Protein AF-A0A382MDG2-F1 (afdb_monomer_lite)

Structure (mmCIF, N/CA/C/O backbone):
data_AF-A0A382MDG2-F1
#
_entry.id   AF-A0A382MDG2-F1
#
loop_
_atom_site.group_PDB
_atom_site.id
_atom_site.type_symbol
_atom_site.label_atom_id
_atom_site.label_alt_id
_atom_site.label_comp_id
_atom_site.label_asym_id
_atom_site.label_entity_id
_atom_site.label_seq_id
_atom_site.pdbx_PDB_ins_code
_atom_site.Cartn_x
_atom_site.Cartn_y
_atom_site.Cartn_z
_atom_site.occupancy
_atom_site.B_iso_or_equiv
_atom_site.auth_seq_id
_atom_site.auth_comp_id
_atom_site.auth_asym_id
_atom_site.auth_atom_id
_atom_site.pdbx_PDB_model_num
ATOM 1 N N . MET A 1 1 ? -9.131 6.934 15.141 1.00 83.38 1 MET A N 1
ATOM 2 C CA . MET A 1 1 ? -8.946 6.100 13.939 1.00 83.38 1 MET A CA 1
ATOM 3 C C . MET A 1 1 ? -8.839 6.972 12.695 1.00 83.38 1 MET A C 1
ATOM 5 O O . MET A 1 1 ? -7.811 6.906 12.047 1.00 83.38 1 MET A O 1
ATOM 9 N N . GLU A 1 2 ? -9.783 7.887 12.468 1.00 90.56 2 GLU A N 1
ATOM 10 C CA . GLU A 1 2 ? -9.762 8.855 11.349 1.00 90.56 2 GLU A CA 1
ATOM 11 C C . GLU A 1 2 ? -8.458 9.671 11.222 1.00 90.56 2 GLU A C 1
ATOM 13 O O . GLU A 1 2 ? -7.928 9.832 10.131 1.00 90.56 2 GLU A O 1
ATOM 18 N N . SER A 1 3 ? -7.885 10.148 12.336 1.00 93.62 3 SER A N 1
ATOM 19 C CA . SER A 1 3 ? -6.603 10.883 12.307 1.00 93.62 3 SER A CA 1
ATOM 20 C C . SER A 1 3 ? -5.432 10.030 11.790 1.00 93.62 3 SER A C 1
ATOM 22 O O . SER A 1 3 ? -4.574 10.530 11.069 1.00 93.62 3 SER A O 1
ATOM 24 N N . LEU A 1 4 ? -5.417 8.732 12.113 1.00 91.75 4 LEU A N 1
ATOM 25 C CA . LEU A 1 4 ? -4.382 7.813 11.637 1.00 91.75 4 LEU A CA 1
ATOM 26 C C . LEU A 1 4 ? -4.569 7.502 10.150 1.00 91.75 4 LEU A C 1
ATOM 28 O O . LEU A 1 4 ? -3.607 7.534 9.397 1.00 91.75 4 LEU A O 1
ATOM 32 N N . GLU A 1 5 ? -5.804 7.250 9.724 1.00 94.06 5 GLU A N 1
ATOM 33 C CA . GLU A 1 5 ? -6.152 7.062 8.313 1.00 94.06 5 GLU A CA 1
ATOM 34 C C . GLU A 1 5 ? -5.709 8.257 7.460 1.00 94.06 5 GLU A C 1
ATOM 36 O O . GLU A 1 5 ? -5.001 8.084 6.473 1.00 94.06 5 GLU A O 1
ATOM 41 N N . ALA A 1 6 ? -6.019 9.481 7.897 1.00 95.81 6 ALA A N 1
ATOM 42 C CA . ALA A 1 6 ? -5.591 10.696 7.211 1.00 95.81 6 ALA A CA 1
ATOM 43 C C . ALA A 1 6 ? -4.059 10.824 7.132 1.00 95.81 6 ALA A C 1
ATOM 45 O O . ALA A 1 6 ? -3.531 11.246 6.105 1.00 95.81 6 ALA A O 1
ATOM 46 N N . GLN A 1 7 ? -3.335 10.443 8.191 1.00 95.94 7 GLN A N 1
ATOM 47 C CA . GLN A 1 7 ? -1.868 10.432 8.191 1.00 95.94 7 GLN A CA 1
ATOM 48 C C . GLN A 1 7 ? -1.295 9.398 7.218 1.00 95.94 7 GLN A C 1
ATOM 50 O O . GLN A 1 7 ? -0.331 9.695 6.518 1.00 95.94 7 GLN A O 1
ATOM 55 N N . LEU A 1 8 ? -1.888 8.205 7.154 1.00 94.06 8 LEU A N 1
ATOM 56 C CA . LEU A 1 8 ? -1.462 7.145 6.242 1.00 94.06 8 LEU A CA 1
ATOM 57 C C . LEU A 1 8 ? -1.743 7.520 4.779 1.00 94.06 8 LEU A C 1
ATOM 59 O O . LEU A 1 8 ? -0.875 7.343 3.930 1.00 94.06 8 LEU A O 1
ATOM 63 N N . LEU A 1 9 ? -2.901 8.121 4.492 1.00 95.31 9 LEU A N 1
ATOM 64 C CA . LEU A 1 9 ? -3.220 8.652 3.162 1.00 95.31 9 LEU A CA 1
ATOM 65 C C . LEU A 1 9 ? -2.268 9.786 2.759 1.00 95.31 9 LEU A C 1
ATOM 67 O O . LEU A 1 9 ? -1.792 9.815 1.629 1.00 95.31 9 LEU A O 1
ATOM 71 N N . ALA A 1 10 ? -1.938 10.691 3.686 1.00 96.50 10 ALA A N 1
ATOM 72 C CA . ALA A 1 10 ? -0.975 11.766 3.443 1.00 96.50 10 ALA A CA 1
ATOM 73 C C . ALA A 1 10 ? 0.456 11.256 3.198 1.00 96.50 10 ALA A C 1
ATOM 75 O O . ALA A 1 10 ? 1.257 11.961 2.587 1.00 96.50 10 ALA A O 1
ATOM 76 N N . ALA A 1 11 ? 0.777 10.046 3.665 1.00 95.50 11 ALA A N 1
ATOM 77 C CA . ALA A 1 11 ? 2.050 9.383 3.406 1.00 95.50 11 ALA A CA 1
ATOM 78 C C . ALA A 1 11 ? 2.125 8.710 2.020 1.00 95.50 11 ALA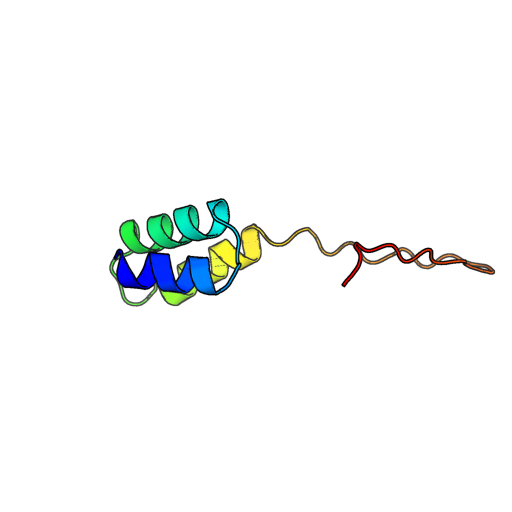 A C 1
ATOM 80 O O . ALA A 1 11 ? 3.163 8.139 1.697 1.00 95.50 11 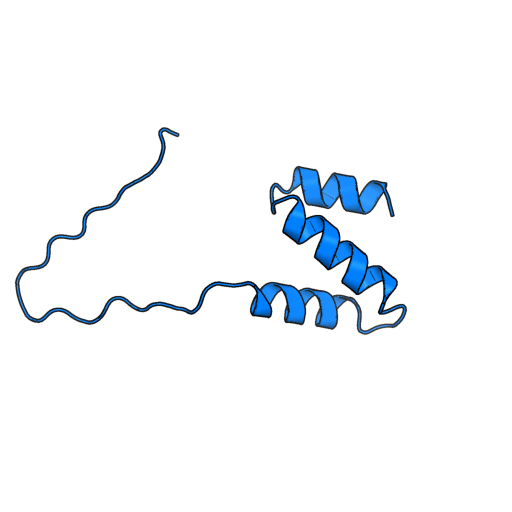ALA A O 1
ATOM 81 N N . ASP A 1 12 ? 1.055 8.776 1.218 1.00 94.31 12 ASP A N 1
ATOM 82 C CA . ASP A 1 12 ? 0.989 8.271 -0.161 1.00 94.31 12 ASP A CA 1
ATOM 83 C C . ASP A 1 12 ? 1.343 6.775 -0.308 1.00 94.31 12 ASP A C 1
ATOM 85 O O . ASP A 1 12 ? 1.992 6.340 -1.255 1.00 94.31 12 ASP A O 1
ATOM 89 N N . ILE A 1 13 ? 0.911 5.950 0.653 1.00 90.75 13 ILE A N 1
ATOM 90 C CA . ILE A 1 13 ? 1.137 4.489 0.629 1.00 90.75 13 ILE A CA 1
ATOM 91 C C . ILE A 1 13 ? 0.075 3.712 -0.176 1.00 90.75 13 ILE A C 1
ATOM 93 O O . ILE A 1 13 ? 0.145 2.485 -0.275 1.00 90.75 13 ILE A O 1
ATOM 97 N N . GLY A 1 14 ? -0.896 4.424 -0.757 1.00 92.50 14 GLY A N 1
ATOM 98 C CA . GLY A 1 14 ? -2.025 3.872 -1.508 1.00 92.50 14 GLY A CA 1
ATOM 99 C C . GLY A 1 14 ? -3.231 3.518 -0.632 1.00 92.50 14 GLY A C 1
ATOM 100 O O . GLY A 1 14 ? -3.075 2.998 0.470 1.00 92.50 14 GLY A O 1
ATOM 101 N N . ILE A 1 15 ? -4.440 3.795 -1.136 1.00 95.00 15 ILE A N 1
ATOM 102 C CA . ILE A 1 15 ? -5.704 3.645 -0.389 1.00 95.00 15 ILE A CA 1
ATOM 103 C C . ILE A 1 15 ? -5.942 2.209 0.100 1.00 95.00 15 ILE A C 1
ATOM 105 O O . ILE A 1 15 ? -6.228 2.014 1.276 1.00 95.00 15 ILE A O 1
ATOM 109 N N . ASP A 1 16 ? -5.698 1.212 -0.753 1.00 94.06 16 ASP A N 1
ATOM 110 C CA . ASP A 1 16 ? -5.878 -0.203 -0.405 1.00 94.06 16 ASP A CA 1
ATOM 111 C C . ASP A 1 16 ? -4.951 -0.620 0.753 1.00 94.06 16 ASP A C 1
ATOM 113 O O . ASP A 1 16 ? -5.355 -1.328 1.674 1.00 94.06 16 ASP A O 1
ATOM 117 N N . THR A 1 17 ? -3.708 -0.127 0.750 1.00 94.69 17 THR A N 1
ATOM 118 C CA . THR A 1 17 ? -2.736 -0.374 1.825 1.00 94.69 17 THR A CA 1
ATOM 119 C C . THR A 1 17 ? -3.180 0.270 3.139 1.00 94.69 17 THR A C 1
ATOM 121 O O . THR A 1 17 ? -2.976 -0.308 4.208 1.00 94.69 17 THR A O 1
ATOM 124 N N . VAL A 1 18 ? -3.778 1.468 3.084 1.00 95.56 18 VAL A N 1
ATOM 125 C CA . VAL A 1 18 ? -4.317 2.144 4.274 1.00 95.56 18 VAL A CA 1
ATOM 126 C C . VAL A 1 18 ? -5.438 1.315 4.894 1.00 95.56 18 VAL A C 1
ATOM 128 O O . VAL A 1 18 ? -5.384 1.040 6.095 1.00 95.56 18 VAL A O 1
ATOM 131 N N . ASP A 1 19 ? -6.410 0.885 4.091 1.00 95.06 19 ASP A N 1
ATOM 132 C CA . ASP A 1 19 ? -7.571 0.125 4.563 1.00 95.06 19 ASP A CA 1
ATOM 133 C C . ASP A 1 19 ? -7.155 -1.172 5.267 1.00 95.06 19 ASP A C 1
ATOM 135 O O . ASP A 1 19 ? -7.607 -1.461 6.378 1.00 95.06 19 ASP A O 1
ATOM 139 N N . GLU A 1 20 ? -6.217 -1.912 4.681 1.00 94.44 20 GLU A N 1
ATOM 140 C CA . GLU A 1 20 ? -5.708 -3.155 5.259 1.00 94.44 20 GLU A CA 1
ATOM 141 C C . GLU A 1 20 ? -4.911 -2.928 6.557 1.00 94.44 20 GLU A C 1
ATOM 143 O O . GLU A 1 20 ? -5.079 -3.672 7.526 1.00 94.44 20 GLU A O 1
ATOM 148 N N . ILE A 1 21 ? -4.091 -1.870 6.646 1.00 93.94 21 ILE A N 1
ATOM 149 C CA . ILE A 1 21 ? -3.388 -1.513 7.895 1.00 93.94 21 ILE A CA 1
ATOM 150 C C . ILE A 1 21 ? -4.394 -1.189 9.006 1.00 93.94 21 ILE A C 1
ATOM 152 O O . ILE A 1 21 ? -4.235 -1.631 10.149 1.00 93.94 21 ILE A O 1
ATOM 156 N N . LEU A 1 22 ? -5.445 -0.431 8.691 1.00 93.94 22 LEU A N 1
ATOM 157 C CA . LEU A 1 22 ? -6.512 -0.108 9.637 1.00 93.94 22 LEU A CA 1
ATOM 158 C C . LEU A 1 22 ? -7.259 -1.366 10.095 1.00 93.94 22 LEU A C 1
ATOM 160 O O . LEU A 1 22 ? -7.622 -1.482 11.269 1.00 93.94 22 LEU A O 1
ATOM 164 N N . ASP A 1 23 ? -7.450 -2.325 9.198 1.00 92.75 23 ASP A N 1
ATOM 165 C CA . ASP A 1 23 ? -8.032 -3.626 9.501 1.00 92.75 23 ASP A CA 1
ATOM 166 C C . ASP A 1 23 ? -7.144 -4.484 10.407 1.00 92.75 23 ASP A C 1
ATOM 168 O O . ASP A 1 23 ? -7.645 -5.077 11.368 1.00 92.75 23 ASP A O 1
ATOM 172 N N . VAL A 1 24 ? -5.826 -4.493 10.189 1.00 92.69 24 VAL A N 1
ATOM 173 C CA . VAL A 1 24 ? -4.860 -5.118 11.106 1.00 92.69 24 VAL A CA 1
ATOM 174 C C . VAL A 1 24 ? -4.984 -4.497 12.503 1.00 92.69 24 VAL A C 1
ATOM 176 O O . VAL A 1 24 ? -5.118 -5.219 13.490 1.00 92.69 24 VAL A O 1
ATOM 179 N N . ILE A 1 25 ? -5.039 -3.168 12.605 1.00 91.25 25 ILE A N 1
ATOM 180 C CA . ILE A 1 25 ? -5.171 -2.464 13.893 1.00 91.25 25 ILE A CA 1
ATOM 181 C C . ILE A 1 25 ? -6.503 -2.780 14.592 1.00 91.25 25 ILE A C 1
ATOM 183 O O . ILE A 1 25 ? -6.535 -2.915 15.813 1.00 91.25 25 ILE A O 1
ATOM 187 N N . LYS A 1 26 ? -7.611 -2.933 13.854 1.00 89.81 26 LYS A N 1
ATOM 188 C CA . LYS A 1 26 ? -8.908 -3.341 14.437 1.00 89.81 26 LYS A CA 1
ATOM 189 C C . LYS A 1 26 ? -8.879 -4.769 14.976 1.00 89.81 26 LYS A C 1
ATOM 191 O O . LYS A 1 26 ? -9.529 -5.052 15.980 1.00 89.81 26 LYS A O 1
ATOM 196 N N . ARG A 1 27 ? -8.180 -5.678 14.288 1.00 89.50 27 ARG A N 1
ATOM 197 C CA . ARG A 1 27 ? -8.137 -7.114 14.622 1.00 89.50 27 ARG A CA 1
ATOM 198 C C . ARG A 1 27 ? -7.208 -7.422 15.794 1.00 89.50 27 ARG A C 1
ATOM 200 O O . ARG A 1 27 ? -7.449 -8.391 16.511 1.00 89.50 27 ARG A O 1
ATOM 207 N N . TYR A 1 28 ? -6.174 -6.611 15.999 1.00 85.50 28 TYR A N 1
ATOM 208 C CA . TYR A 1 28 ? -5.190 -6.801 17.059 1.00 85.50 28 TYR A CA 1
ATOM 209 C C . TYR A 1 28 ? -5.213 -5.606 18.016 1.00 85.50 28 TYR A C 1
ATOM 211 O O . TYR A 1 28 ? -4.849 -4.503 17.645 1.00 85.50 28 TYR A O 1
ATOM 219 N N . SER A 1 29 ? -5.614 -5.818 19.270 1.00 67.81 29 SER A N 1
ATOM 220 C CA . SER A 1 29 ? -5.745 -4.759 20.290 1.00 67.81 29 SER A CA 1
ATOM 221 C C . SER A 1 29 ? -4.605 -4.740 21.324 1.00 67.81 29 SER A C 1
ATOM 223 O O . SER A 1 29 ? -4.745 -4.158 22.397 1.00 67.81 29 SER A O 1
ATOM 225 N N . ASN A 1 30 ? -3.495 -5.433 21.052 1.00 72.19 30 ASN A N 1
ATOM 226 C CA . ASN A 1 30 ? -2.518 -5.843 22.068 1.00 72.19 30 ASN A CA 1
ATOM 227 C C . ASN A 1 30 ? -1.109 -5.323 21.716 1.00 72.19 30 ASN A C 1
ATOM 229 O O . ASN A 1 30 ? -0.896 -4.815 20.620 1.00 72.19 30 ASN A O 1
ATOM 233 N N . ASN A 1 31 ? -0.123 -5.521 22.604 1.00 68.69 31 ASN A N 1
ATOM 234 C CA . ASN A 1 31 ? 1.284 -5.081 22.463 1.00 68.69 31 ASN A CA 1
ATOM 235 C C . ASN A 1 31 ? 2.028 -5.540 21.183 1.00 68.69 31 ASN A C 1
ATOM 237 O O . ASN A 1 31 ? 3.201 -5.222 21.027 1.00 68.69 31 ASN A O 1
ATOM 241 N N . ASP A 1 32 ? 1.379 -6.285 20.288 1.00 83.00 32 ASP A N 1
ATOM 242 C CA . ASP A 1 32 ? 1.961 -6.861 19.072 1.00 83.00 32 ASP A CA 1
ATOM 243 C C . ASP A 1 32 ? 1.476 -6.182 17.771 1.00 83.00 32 ASP A C 1
ATOM 245 O O . ASP A 1 32 ? 1.782 -6.646 16.676 1.00 83.00 32 ASP A O 1
ATOM 249 N N . ILE A 1 33 ? 0.721 -5.074 17.860 1.00 89.44 33 ILE A N 1
ATOM 250 C CA . ILE A 1 33 ? 0.199 -4.345 16.683 1.00 89.44 33 ILE A CA 1
ATOM 251 C C . ILE A 1 33 ? 1.313 -3.979 15.694 1.00 89.44 33 ILE A C 1
ATOM 253 O O . ILE A 1 33 ? 1.153 -4.183 14.493 1.00 89.44 33 ILE A O 1
ATOM 257 N N . GLU A 1 34 ? 2.450 -3.474 16.181 1.00 90.19 34 GLU A N 1
ATOM 258 C CA . GLU A 1 34 ? 3.577 -3.090 15.320 1.00 90.19 34 GLU A CA 1
ATOM 259 C C . GLU A 1 34 ? 4.109 -4.283 14.515 1.00 90.19 34 GLU A C 1
ATOM 261 O O . GLU A 1 34 ? 4.349 -4.168 13.311 1.00 90.19 34 GLU A O 1
ATOM 266 N N . SER A 1 35 ? 4.240 -5.446 15.159 1.00 93.44 35 S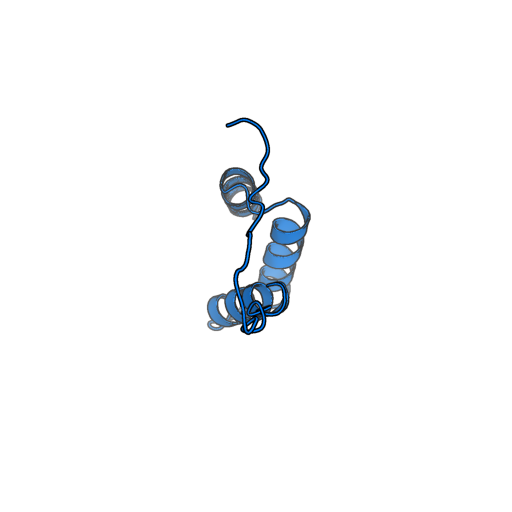ER A N 1
ATOM 267 C CA . SER A 1 35 ? 4.681 -6.675 14.499 1.00 93.44 35 SER A CA 1
ATOM 268 C C . SER A 1 35 ? 3.696 -7.100 13.413 1.00 93.44 35 SER A C 1
ATOM 270 O O . SER A 1 35 ? 4.105 -7.421 12.301 1.00 93.44 35 SER A O 1
ATOM 272 N N . LYS A 1 36 ? 2.387 -7.017 13.684 1.00 93.94 36 LYS A N 1
ATOM 273 C CA . LYS A 1 36 ? 1.348 -7.381 12.709 1.00 93.94 36 LYS A CA 1
ATOM 274 C C . LYS A 1 36 ? 1.272 -6.440 11.521 1.00 93.94 36 LYS A C 1
ATOM 276 O O . LYS A 1 36 ? 1.133 -6.910 10.395 1.00 93.94 36 LYS A O 1
ATOM 281 N N . ILE A 1 37 ? 1.448 -5.139 11.741 1.00 93.19 37 ILE A N 1
ATOM 282 C CA . ILE A 1 37 ? 1.570 -4.178 10.640 1.00 93.19 37 ILE A CA 1
ATOM 283 C C . ILE A 1 37 ? 2.815 -4.502 9.805 1.00 93.19 37 ILE A C 1
ATOM 285 O O . ILE A 1 37 ? 2.725 -4.569 8.582 1.00 93.19 37 ILE A O 1
ATOM 289 N N . ARG A 1 38 ? 3.964 -4.768 10.441 1.00 93.69 38 ARG A N 1
ATOM 290 C CA . ARG A 1 38 ? 5.205 -5.143 9.742 1.00 93.69 38 ARG A CA 1
ATOM 291 C C . ARG A 1 38 ? 5.047 -6.426 8.923 1.00 93.69 38 ARG A C 1
ATOM 293 O O . ARG A 1 38 ? 5.467 -6.450 7.770 1.00 93.69 38 ARG A O 1
ATOM 300 N N . GLU A 1 39 ? 4.479 -7.479 9.506 1.00 93.88 39 GLU A N 1
ATOM 301 C CA . GLU A 1 39 ? 4.211 -8.752 8.823 1.00 93.88 39 GLU A CA 1
ATOM 302 C C . GLU A 1 39 ? 3.343 -8.530 7.577 1.00 93.88 39 GLU A C 1
ATOM 304 O O . GLU A 1 39 ? 3.694 -9.003 6.495 1.00 93.88 39 GLU A O 1
ATOM 309 N N . TYR A 1 40 ? 2.266 -7.747 7.708 1.00 93.12 40 TYR A N 1
ATOM 310 C CA . TYR A 1 40 ? 1.418 -7.370 6.580 1.00 93.12 40 TYR A CA 1
ATOM 311 C C . TYR A 1 40 ? 2.202 -6.597 5.510 1.00 93.12 40 TYR A C 1
ATOM 313 O O . TYR A 1 40 ? 2.189 -6.997 4.347 1.00 93.12 40 TYR A O 1
ATOM 321 N N . MET A 1 41 ? 2.950 -5.555 5.891 1.00 92.50 41 MET A N 1
ATOM 322 C CA . MET A 1 41 ? 3.725 -4.752 4.938 1.00 92.50 41 MET A CA 1
ATOM 323 C C . MET A 1 41 ? 4.736 -5.599 4.158 1.00 92.50 41 MET A C 1
ATOM 325 O O . MET A 1 41 ? 4.885 -5.411 2.957 1.00 92.50 41 MET A O 1
ATOM 329 N N . ILE A 1 42 ? 5.399 -6.558 4.813 1.00 92.81 42 ILE A N 1
ATOM 330 C CA . ILE A 1 42 ? 6.305 -7.502 4.144 1.00 92.81 42 ILE A CA 1
ATOM 331 C C . ILE A 1 42 ? 5.529 -8.410 3.181 1.00 92.81 42 ILE A C 1
ATOM 333 O O . ILE A 1 42 ? 6.009 -8.663 2.080 1.00 92.81 42 ILE A O 1
ATOM 337 N N . SER A 1 43 ? 4.341 -8.884 3.570 1.00 92.50 43 SER A N 1
ATOM 338 C CA . SER A 1 43 ? 3.537 -9.801 2.749 1.00 92.50 43 SER A CA 1
ATOM 339 C C . SER A 1 43 ? 3.049 -9.199 1.431 1.00 92.50 43 SER A C 1
ATOM 341 O O . SER A 1 43 ? 2.849 -9.938 0.470 1.00 92.50 43 SER A O 1
ATOM 343 N N . ILE A 1 44 ? 2.877 -7.875 1.378 1.00 91.38 44 ILE A N 1
ATOM 344 C CA . ILE A 1 44 ? 2.442 -7.162 0.170 1.00 91.38 44 ILE A CA 1
ATOM 345 C C . ILE A 1 44 ? 3.608 -6.668 -0.689 1.00 91.38 44 ILE A C 1
ATOM 347 O O . ILE A 1 44 ? 3.383 -6.191 -1.803 1.00 91.38 44 ILE A O 1
ATOM 351 N N . MET A 1 45 ? 4.853 -6.755 -0.199 1.00 89.88 45 MET A N 1
ATOM 352 C CA . MET A 1 45 ? 6.001 -6.415 -1.033 1.00 89.88 45 MET A CA 1
ATOM 353 C C . MET A 1 45 ? 6.079 -7.405 -2.200 1.00 89.88 45 MET A C 1
ATOM 355 O O . MET A 1 45 ? 5.971 -8.615 -1.988 1.00 89.88 45 MET A O 1
ATOM 359 N N . PRO A 1 46 ? 6.297 -6.922 -3.434 1.00 87.75 46 PRO A N 1
ATOM 360 C CA . PRO A 1 46 ? 6.508 -7.812 -4.561 1.00 87.75 46 PRO A CA 1
ATOM 361 C C . PRO A 1 46 ? 7.727 -8.697 -4.298 1.00 87.75 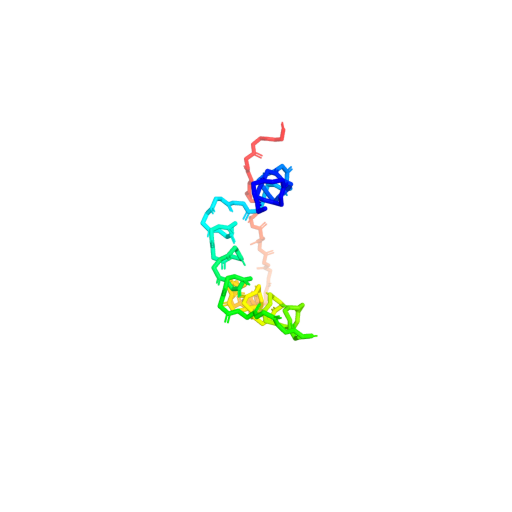46 PRO A C 1
ATOM 363 O O . PRO A 1 46 ? 8.696 -8.274 -3.660 1.00 87.75 46 PRO A O 1
ATOM 366 N N . GLU A 1 47 ? 7.699 -9.921 -4.824 1.00 83.88 47 GLU A N 1
ATOM 367 C CA . GLU A 1 47 ? 8.857 -10.804 -4.744 1.00 83.88 47 GLU A CA 1
ATOM 368 C C . GLU A 1 47 ? 10.101 -10.102 -5.299 1.00 83.88 47 GLU A C 1
ATOM 370 O O . GLU A 1 47 ? 10.070 -9.470 -6.362 1.00 83.88 47 GLU A O 1
ATOM 375 N N . TYR A 1 48 ? 11.215 -10.228 -4.575 1.00 77.19 48 TYR A N 1
ATOM 376 C CA . TYR A 1 48 ? 12.499 -9.694 -5.009 1.00 77.19 48 TYR A CA 1
ATOM 377 C C . TYR A 1 48 ? 12.935 -10.385 -6.299 1.00 77.19 48 TYR A C 1
ATOM 379 O O . TYR A 1 48 ? 13.522 -11.468 -6.292 1.00 77.19 48 TYR A O 1
ATOM 387 N N . ASN A 1 49 ? 12.676 -9.733 -7.426 1.00 74.31 49 ASN A N 1
ATOM 388 C CA . ASN A 1 49 ? 13.073 -10.247 -8.719 1.00 74.31 49 ASN A CA 1
ATOM 389 C C . ASN A 1 49 ? 14.478 -9.734 -9.046 1.00 74.31 49 ASN A C 1
ATOM 391 O O . ASN A 1 49 ? 14.654 -8.678 -9.655 1.00 74.31 49 ASN A O 1
ATOM 395 N N . TYR A 1 50 ? 15.503 -10.460 -8.593 1.00 74.81 50 TYR A N 1
ATOM 396 C CA . TYR A 1 50 ? 16.874 -10.153 -8.984 1.00 74.81 50 TYR A CA 1
ATOM 397 C C . TYR A 1 50 ? 17.015 -10.365 -10.494 1.00 74.81 50 TYR A C 1
ATOM 399 O O . TYR A 1 50 ? 16.805 -11.489 -10.969 1.00 74.81 50 TYR A O 1
ATOM 407 N N . PRO A 1 51 ? 17.396 -9.332 -11.268 1.00 75.06 51 PRO A N 1
ATOM 408 C CA . PRO A 1 51 ? 17.646 -9.518 -12.684 1.00 75.06 51 PRO A CA 1
ATOM 409 C C . PRO A 1 51 ? 18.728 -10.587 -12.847 1.00 75.06 51 PRO A C 1
ATOM 411 O O . PRO A 1 51 ? 19.808 -10.512 -12.252 1.00 75.06 51 PRO A O 1
ATOM 414 N N . LYS A 1 52 ? 18.414 -11.629 -13.623 1.00 78.81 52 LYS A N 1
ATOM 415 C CA . LYS A 1 52 ? 19.357 -12.718 -13.883 1.00 78.81 52 LYS A CA 1
ATOM 416 C C . LYS A 1 52 ? 20.618 -12.136 -14.513 1.00 78.81 52 LYS A C 1
ATOM 418 O O . LYS A 1 52 ? 20.537 -11.295 -15.407 1.00 78.81 52 LYS A O 1
ATOM 423 N N . LYS A 1 53 ? 21.788 -12.613 -14.079 1.00 78.56 53 LYS A N 1
ATOM 424 C CA . LYS A 1 53 ? 23.053 -12.268 -14.735 1.00 78.56 53 LYS A CA 1
ATOM 425 C C . LYS A 1 53 ? 22.990 -12.719 -16.191 1.00 78.56 53 LYS A C 1
ATOM 427 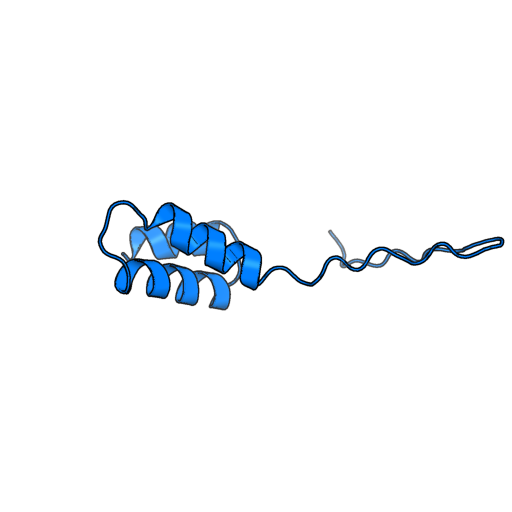O O . LYS A 1 53 ? 22.912 -13.915 -16.466 1.00 78.56 53 LYS A O 1
ATOM 432 N N . VAL A 1 54 ? 23.041 -11.762 -17.106 1.00 83.19 54 VAL A N 1
ATOM 433 C CA . VAL A 1 54 ? 23.149 -12.021 -18.540 1.00 83.19 54 VAL A CA 1
ATOM 434 C C . VAL A 1 54 ? 24.635 -12.141 -18.877 1.00 83.19 54 VAL A C 1
ATOM 436 O O . VAL A 1 54 ? 25.430 -11.277 -18.511 1.00 83.19 54 VAL A O 1
ATOM 439 N N . GLN A 1 55 ? 25.038 -13.235 -19.527 1.00 85.31 55 GLN A N 1
ATOM 440 C CA . GLN A 1 55 ? 26.406 -13.386 -20.025 1.00 85.31 55 GLN A CA 1
ATOM 441 C C . GLN A 1 55 ? 26.505 -12.732 -21.406 1.00 85.31 55 GLN A C 1
ATOM 443 O O . GLN A 1 55 ? 26.018 -13.279 -22.390 1.00 85.31 55 GLN A O 1
ATOM 448 N N . GLY A 1 56 ? 27.114 -11.547 -21.462 1.00 87.19 56 GLY A N 1
ATOM 449 C CA . GLY A 1 56 ? 27.326 -10.782 -22.692 1.00 87.19 56 GLY A CA 1
ATOM 450 C C . GLY A 1 56 ? 26.973 -9.297 -22.540 1.00 87.19 56 GLY A C 1
ATOM 451 O O . GLY A 1 56 ? 26.488 -8.881 -21.482 1.00 87.19 56 GLY A O 1
ATOM 452 N N . PRO A 1 57 ? 27.219 -8.477 -23.578 1.00 90.75 57 PRO A N 1
ATOM 453 C CA . PRO A 1 57 ? 26.811 -7.075 -23.581 1.00 90.75 57 PRO A CA 1
ATOM 454 C C . PRO A 1 57 ? 25.307 -6.952 -23.310 1.00 90.75 57 PRO A C 1
ATOM 456 O O . PRO A 1 57 ? 24.499 -7.590 -23.981 1.00 90.75 57 PRO A O 1
ATOM 459 N N . THR A 1 58 ? 24.934 -6.152 -22.312 1.00 88.81 58 THR A N 1
ATOM 460 C CA . THR A 1 58 ? 23.545 -5.999 -21.854 1.00 88.81 58 THR A CA 1
ATOM 461 C C . THR A 1 58 ? 23.136 -4.536 -21.938 1.00 88.81 58 THR A C 1
ATOM 463 O O . THR A 1 58 ? 23.876 -3.663 -21.490 1.00 88.81 58 THR A O 1
ATOM 466 N N . VAL A 1 59 ? 21.946 -4.275 -22.478 1.00 89.12 59 VAL A N 1
ATOM 467 C CA . VAL A 1 59 ? 21.304 -2.955 -22.449 1.00 89.12 59 VAL A CA 1
ATOM 468 C C . VAL A 1 59 ? 20.139 -3.019 -21.467 1.00 89.12 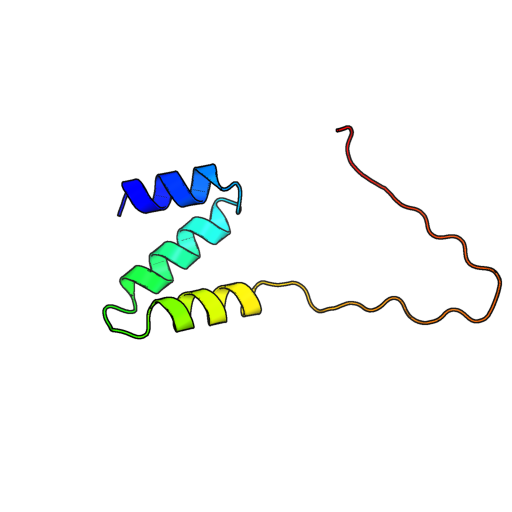59 VAL A C 1
ATOM 470 O O . VAL A 1 59 ? 19.278 -3.886 -21.592 1.00 89.12 59 VAL A O 1
ATOM 473 N N . ILE A 1 60 ? 20.114 -2.109 -20.493 1.00 87.81 60 ILE A N 1
ATOM 474 C CA . ILE A 1 60 ? 19.011 -1.960 -19.538 1.00 87.81 60 ILE A CA 1
ATOM 475 C C . ILE A 1 60 ? 18.221 -0.719 -19.942 1.00 87.81 60 ILE A C 1
ATOM 477 O O . ILE A 1 60 ? 18.764 0.384 -19.955 1.00 87.81 60 ILE A O 1
ATOM 481 N N . MET A 1 61 ? 16.947 -0.901 -20.279 1.00 90.50 61 MET A N 1
ATOM 482 C CA . MET A 1 61 ? 16.033 0.207 -20.535 1.00 90.50 61 MET A CA 1
ATOM 483 C C . MET A 1 61 ? 15.374 0.619 -19.221 1.00 90.50 61 MET A C 1
ATOM 485 O O . MET A 1 61 ? 14.680 -0.181 -18.598 1.00 90.50 61 MET A O 1
ATOM 489 N N . ILE A 1 62 ? 15.602 1.862 -18.807 1.00 89.62 62 ILE A N 1
ATOM 490 C CA . ILE A 1 62 ? 14.951 2.459 -17.640 1.00 89.62 62 ILE A CA 1
ATOM 491 C C . ILE A 1 62 ? 13.805 3.325 -18.156 1.00 89.62 62 ILE A C 1
ATOM 493 O O . ILE A 1 62 ? 14.016 4.184 -19.010 1.00 89.62 62 ILE A O 1
ATOM 497 N N . VAL A 1 63 ? 12.599 3.082 -17.649 1.00 90.62 63 VAL A N 1
ATOM 498 C CA . VAL A 1 63 ? 11.384 3.830 -17.992 1.00 90.62 63 VAL A CA 1
ATOM 499 C C . VAL A 1 63 ? 10.762 4.402 -16.724 1.00 90.62 63 VAL A C 1
ATOM 501 O O . VAL A 1 63 ? 10.848 3.794 -15.659 1.00 90.62 63 VAL A O 1
ATOM 504 N N . GLY A 1 64 ? 10.140 5.569 -16.840 1.00 92.31 64 GLY A N 1
ATOM 505 C CA . GLY A 1 64 ? 9.455 6.250 -15.748 1.00 92.31 64 GLY A CA 1
ATOM 506 C C . GLY A 1 64 ? 8.431 7.238 -16.294 1.00 92.31 64 GLY A C 1
ATOM 507 O O . GLY A 1 64 ? 8.405 7.515 -17.495 1.00 92.31 64 GLY A O 1
ATOM 508 N N . VAL A 1 65 ? 7.575 7.746 -15.415 1.00 90.88 65 VAL A N 1
ATOM 509 C CA . VAL A 1 65 ? 6.710 8.891 -15.722 1.00 90.88 65 VAL A CA 1
ATOM 510 C C . VAL A 1 65 ? 7.517 10.191 -15.624 1.00 90.88 65 VAL A C 1
ATOM 512 O O . VAL A 1 65 ? 8.588 10.208 -15.017 1.00 90.88 65 VAL A O 1
ATOM 515 N N . ASN A 1 66 ? 7.028 11.274 -16.232 1.00 88.19 66 ASN A N 1
ATOM 516 C CA . ASN A 1 66 ? 7.650 12.589 -16.065 1.00 88.19 66 ASN A CA 1
ATOM 517 C C . ASN A 1 66 ? 7.573 13.005 -14.590 1.00 88.19 66 ASN A C 1
ATOM 519 O O . ASN A 1 66 ? 6.506 12.886 -13.986 1.00 88.19 66 ASN A O 1
ATOM 523 N N . GLY A 1 67 ? 8.705 13.454 -14.046 1.00 71.19 67 GLY A N 1
ATOM 524 C CA . GLY A 1 67 ? 8.797 14.015 -12.696 1.00 71.19 67 GLY A CA 1
ATOM 525 C C . GLY A 1 67 ? 8.197 15.406 -12.592 1.00 71.19 67 GLY A C 1
ATOM 526 O O . GLY A 1 67 ? 8.200 16.127 -13.618 1.00 71.19 67 GLY A O 1
#

Organism: NCBI:txid408172

pLDDT: mean 88.8, std 7.15, range [67.81, 96.5]

Foldseek 3Di:
DVVVLVVVVVVVPDNVLSVVLVVLCVVDVDPCSVVSNVVVVVVPDPPPDDPDDDPDDDDDDDDDDDD

Radius of gyration: 18.0 Å; chains: 1; bounding box: 37×27×46 Å

InterPro domains:
  IPR036225 SRP/SRP receptor, N-terminal [SSF47364] (2-63)
  IPR042101 Signal recognition particle SRP54, N-terminal domain superfamily [G3DSA:1.20.120.140] (1-57)

Sequence (67 aa):
MESLEAQLLAADIGIDTVDEILDVIKRYSNNDIESKIREYMISIMPEYNYPKKVQGPTVIMIVGVNG

Secondary structure (DSSP, 8-state):
-HHHHHHHHHTTS-HHHHHHHHHHHHH--STTHHHHHHHHHHHHSPP--PPP--SS-----------